Protein AF-A0A534E599-F1 (afdb_monomer)

pLDDT: mean 74.42, std 16.24, range [46.19, 98.19]

Solvent-accessible surface area (backbone atoms only — not comparable to full-atom values): 6750 Å² total; per-residue (Å²): 138,79,56,53,97,47,97,87,49,81,59,85,86,73,92,75,76,55,67,73,59,48,52,50,53,52,54,56,39,52,53,23,58,75,70,67,35,63,64,61,37,47,52,54,46,40,77,70,34,91,86,50,74,77,73,97,71,86,77,59,73,71,59,59,52,60,80,74,44,91,77,73,81,65,87,84,60,79,61,62,70,63,55,50,54,56,55,63,70,67,56,79,83,86,74,79,84,84,90,131

Foldseek 3Di:
DDADPDPPDGHDDDDDDDPVVVVVLVVQLVVCVVVVVVVSNVVSVCVHPVPDDDDPDDDPVPVVVVVPDPDDPPPPDDPVVVVVVVVVVPDDPPDDDDDD

Radius of gyration: 30.51 Å; Cα contacts (8 Å, |Δi|>4): 29; chains: 1; bounding box: 71×54×77 Å

S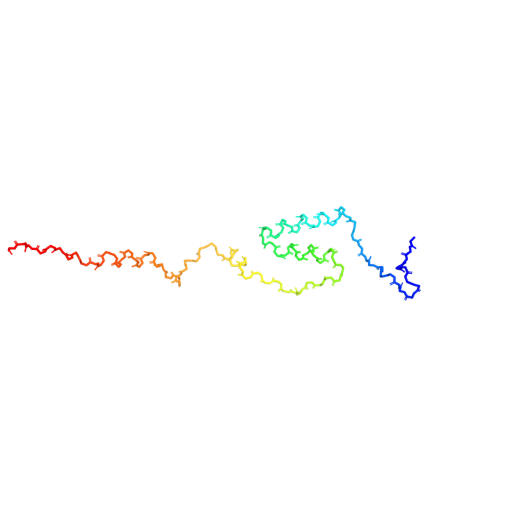tructure (mmCIF, N/CA/C/O backbone):
data_AF-A0A534E599-F1
#
_entry.id   AF-A0A534E599-F1
#
loop_
_atom_site.group_PDB
_atom_site.id
_atom_site.type_symbol
_atom_site.label_atom_id
_atom_site.label_alt_id
_atom_site.label_comp_id
_atom_site.label_asym_id
_atom_site.label_entity_id
_atom_site.label_seq_id
_atom_site.pdbx_PDB_ins_code
_atom_site.Cartn_x
_atom_site.Cartn_y
_atom_site.Cartn_z
_atom_site.occupancy
_atom_site.B_iso_or_equiv
_atom_site.auth_seq_id
_atom_site.auth_comp_id
_atom_site.auth_asym_id
_atom_site.auth_atom_id
_atom_site.pdbx_PDB_model_num
ATOM 1 N N . MET A 1 1 ? 14.819 4.006 -26.908 1.00 46.19 1 MET A N 1
ATOM 2 C CA . MET A 1 1 ? 15.092 4.204 -25.471 1.00 46.19 1 MET A CA 1
ATOM 3 C C . MET A 1 1 ? 16.322 5.081 -25.370 1.00 46.19 1 MET A C 1
ATOM 5 O O . MET A 1 1 ? 17.402 4.597 -25.670 1.00 46.19 1 MET A O 1
ATOM 9 N N . THR A 1 2 ? 16.175 6.360 -25.041 1.00 52.00 2 THR A N 1
ATOM 10 C CA . THR A 1 2 ? 17.319 7.191 -24.661 1.00 52.00 2 THR A CA 1
ATOM 11 C C . THR A 1 2 ? 17.313 7.282 -23.140 1.00 52.00 2 THR A C 1
ATOM 13 O O . THR A 1 2 ? 16.339 7.719 -22.520 1.00 52.00 2 THR A O 1
ATOM 16 N N . GLY A 1 3 ? 18.376 6.754 -22.523 1.00 55.97 3 GLY A N 1
ATOM 17 C CA . GLY A 1 3 ? 18.773 7.183 -21.183 1.00 55.97 3 GLY A CA 1
ATOM 18 C C . GLY A 1 3 ? 18.912 8.703 -21.191 1.00 55.97 3 GLY A C 1
ATOM 19 O O . GLY A 1 3 ? 19.055 9.275 -22.268 1.00 55.97 3 GLY A O 1
ATOM 20 N N . THR A 1 4 ? 18.758 9.334 -20.026 1.00 67.50 4 THR A N 1
ATOM 21 C CA . THR A 1 4 ? 18.789 10.798 -19.839 1.00 67.50 4 THR A CA 1
ATOM 22 C C . THR A 1 4 ? 19.680 11.501 -20.864 1.00 67.50 4 THR A C 1
ATOM 24 O O . THR A 1 4 ? 20.792 11.034 -21.081 1.00 67.50 4 THR A O 1
ATOM 27 N N . ASP A 1 5 ? 19.229 12.614 -21.452 1.00 69.44 5 ASP A N 1
ATOM 28 C CA . ASP A 1 5 ? 19.882 13.288 -22.598 1.00 69.44 5 ASP A CA 1
ATOM 29 C C . ASP A 1 5 ? 21.373 13.640 -22.398 1.00 69.44 5 ASP A C 1
ATOM 31 O O . ASP A 1 5 ? 22.065 14.026 -23.338 1.00 69.44 5 ASP A O 1
ATOM 35 N N . HIS A 1 6 ? 21.886 13.499 -21.176 1.00 74.06 6 HIS A N 1
ATOM 36 C CA . HIS A 1 6 ? 23.280 13.702 -20.839 1.00 74.06 6 HIS A CA 1
ATOM 37 C C . HIS A 1 6 ? 24.120 12.412 -20.991 1.00 74.06 6 HIS A C 1
ATOM 39 O O . HIS A 1 6 ? 23.841 11.413 -20.325 1.00 74.06 6 HIS A O 1
ATOM 45 N N . PRO A 1 7 ? 25.232 12.439 -21.753 1.00 70.75 7 PRO A N 1
ATOM 46 C CA . PRO A 1 7 ? 26.016 11.250 -22.121 1.00 70.75 7 PRO A CA 1
ATOM 47 C C . PRO A 1 7 ? 26.722 10.545 -20.952 1.00 70.75 7 PRO A C 1
ATOM 49 O O . PRO A 1 7 ? 27.179 9.417 -21.102 1.00 70.75 7 PRO A O 1
ATOM 52 N N . MET A 1 8 ? 26.822 11.199 -19.794 1.00 81.81 8 MET A N 1
ATOM 53 C CA . MET A 1 8 ? 27.445 10.635 -18.587 1.00 81.81 8 MET A CA 1
ATOM 54 C C . MET A 1 8 ? 26.443 10.233 -17.499 1.00 81.81 8 MET A C 1
ATOM 56 O O . MET A 1 8 ? 26.857 9.760 -16.444 1.00 81.81 8 MET A O 1
ATOM 60 N N . ILE A 1 9 ? 25.141 10.439 -17.717 1.00 78.62 9 ILE A N 1
ATOM 61 C CA . ILE A 1 9 ? 24.117 10.084 -16.733 1.00 78.62 9 ILE A CA 1
ATOM 62 C C . ILE A 1 9 ? 23.444 8.798 -17.206 1.00 78.62 9 ILE A C 1
ATOM 64 O O . ILE A 1 9 ? 22.845 8.739 -18.278 1.00 78.62 9 ILE A O 1
ATOM 68 N N . MET A 1 10 ? 23.570 7.741 -16.406 1.00 75.25 10 MET A N 1
ATOM 69 C CA . MET A 1 10 ? 22.827 6.505 -16.632 1.00 75.25 10 MET A CA 1
ATOM 70 C C . MET A 1 10 ? 21.443 6.628 -15.999 1.00 75.25 10 MET A C 1
ATOM 72 O O . MET A 1 10 ? 21.298 7.120 -14.881 1.00 75.25 10 MET A O 1
ATOM 76 N N . ARG A 1 11 ? 20.413 6.161 -16.709 1.00 79.19 11 ARG A N 1
ATOM 77 C CA . ARG A 1 11 ? 19.055 6.107 -16.164 1.00 79.19 11 ARG A CA 1
ATOM 78 C C . ARG A 1 11 ? 18.940 4.919 -15.211 1.00 79.19 11 ARG A C 1
ATOM 80 O O . ARG A 1 11 ? 19.269 3.801 -15.604 1.00 79.19 11 ARG A O 1
ATOM 87 N N . ALA A 1 12 ? 18.431 5.153 -14.003 1.00 77.56 12 ALA A N 1
ATOM 88 C CA . ALA A 1 12 ? 18.068 4.072 -13.097 1.00 77.56 12 ALA A CA 1
ATOM 89 C C . ALA A 1 12 ? 17.002 3.179 -13.752 1.00 77.56 12 ALA A C 1
ATOM 91 O O . ALA A 1 12 ? 16.030 3.666 -14.339 1.00 77.56 12 ALA A O 1
ATOM 92 N N . MET A 1 13 ? 17.216 1.867 -13.685 1.00 77.44 13 MET A N 1
ATOM 93 C CA . MET A 1 13 ? 16.239 0.871 -14.106 1.00 77.44 13 MET A CA 1
ATOM 94 C C . MET A 1 13 ? 15.560 0.324 -12.861 1.00 77.44 13 MET A C 1
ATOM 96 O O . MET A 1 13 ? 16.023 -0.642 -12.267 1.00 77.44 13 MET A O 1
ATOM 100 N N . GLU A 1 14 ? 14.483 0.980 -12.452 1.00 78.56 14 GLU A N 1
ATOM 101 C CA . GLU A 1 14 ? 13.686 0.545 -11.310 1.00 78.56 14 GLU A CA 1
ATOM 102 C C . GLU A 1 14 ? 12.639 -0.480 -11.747 1.00 78.56 14 GLU A C 1
ATOM 104 O O . GLU A 1 14 ? 12.092 -0.428 -12.859 1.00 78.56 14 GLU A O 1
ATOM 109 N N . HIS A 1 15 ? 12.341 -1.418 -10.851 1.00 81.06 15 HIS A N 1
ATOM 110 C CA . HIS A 1 15 ? 11.170 -2.259 -11.015 1.00 81.06 15 HIS A CA 1
ATOM 111 C C . HIS A 1 15 ? 9.905 -1.413 -10.911 1.00 81.06 15 HIS A C 1
ATOM 113 O O . HIS A 1 15 ? 9.785 -0.516 -10.084 1.00 81.06 15 HIS A O 1
ATOM 119 N N . ARG A 1 16 ? 8.942 -1.716 -11.781 1.00 85.69 16 ARG A N 1
ATOM 120 C CA . ARG A 1 16 ? 7.650 -1.040 -11.810 1.00 85.69 16 ARG A CA 1
ATOM 121 C C . ARG A 1 16 ? 6.540 -2.056 -11.958 1.00 85.69 16 ARG A C 1
ATOM 123 O O . ARG A 1 16 ? 6.648 -2.993 -12.752 1.00 85.69 16 ARG A O 1
ATOM 130 N N . LEU A 1 17 ? 5.460 -1.828 -11.227 1.00 90.69 17 LEU A N 1
ATOM 131 C CA . LEU A 1 17 ? 4.214 -2.545 -11.432 1.00 90.69 17 LEU A CA 1
ATOM 132 C C . LEU A 1 17 ? 3.551 -2.061 -12.724 1.00 90.69 17 LEU A C 1
ATOM 134 O O . LEU A 1 17 ? 3.736 -0.923 -13.165 1.00 90.69 17 LEU A O 1
ATOM 138 N N . SER A 1 18 ? 2.763 -2.938 -13.341 1.00 94.00 18 SER A N 1
ATOM 139 C CA . SER A 1 18 ? 1.830 -2.499 -14.374 1.00 94.00 18 SER A CA 1
ATOM 140 C C . SER A 1 18 ? 0.752 -1.619 -13.738 1.00 94.00 18 SER A C 1
ATOM 142 O O . SER A 1 18 ? 0.382 -1.826 -12.580 1.00 94.00 18 SER A O 1
ATOM 144 N N . TRP A 1 19 ? 0.224 -0.652 -14.492 1.00 94.75 19 TRP A N 1
ATOM 145 C CA . TRP A 1 19 ? -0.841 0.214 -13.982 1.00 94.75 19 TRP A CA 1
ATOM 146 C C . TRP A 1 19 ? -2.065 -0.564 -13.463 1.00 94.75 19 TRP A C 1
ATOM 148 O O . TRP A 1 19 ? -2.471 -0.293 -12.337 1.00 94.75 19 TRP A O 1
ATOM 158 N N . PRO A 1 20 ? -2.590 -1.591 -14.168 1.00 97.38 20 PRO A N 1
ATOM 159 C CA . PRO A 1 20 ? -3.727 -2.364 -13.659 1.00 97.38 20 PRO A CA 1
ATOM 160 C C . PRO A 1 20 ? -3.444 -3.041 -12.314 1.00 97.38 20 PRO A C 1
ATOM 162 O O . PRO A 1 20 ? -4.312 -3.104 -11.450 1.00 97.38 20 PRO A O 1
ATOM 165 N N . LYS A 1 21 ? -2.211 -3.528 -12.112 1.00 95.50 21 LYS A N 1
ATOM 166 C CA . LYS A 1 21 ? -1.822 -4.141 -10.840 1.00 95.50 21 LYS A CA 1
ATOM 167 C C . LYS A 1 21 ? -1.715 -3.096 -9.728 1.00 95.50 21 LYS A C 1
ATOM 169 O O . LYS A 1 21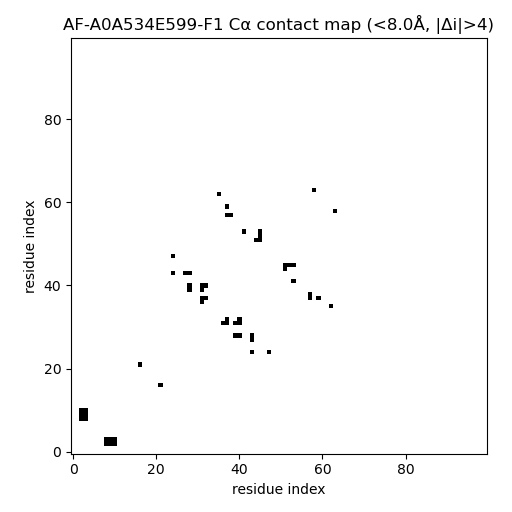 ? -2.178 -3.359 -8.624 1.00 95.50 21 LYS A O 1
ATOM 174 N N . MET A 1 22 ? -1.139 -1.930 -10.025 1.00 95.75 22 MET A N 1
ATOM 175 C CA . MET A 1 22 ? -1.035 -0.815 -9.079 1.00 95.75 22 MET A CA 1
ATOM 176 C C . MET A 1 22 ? -2.417 -0.326 -8.633 1.00 95.75 22 MET A C 1
ATOM 178 O O . MET A 1 22 ? -2.658 -0.161 -7.444 1.00 95.75 22 MET A O 1
ATOM 182 N N . GLU A 1 23 ? -3.333 -0.132 -9.581 1.00 97.69 23 GLU A N 1
ATOM 183 C CA . GLU A 1 23 ? -4.705 0.297 -9.308 1.00 97.69 23 GLU A CA 1
ATOM 184 C C . GLU A 1 23 ? -5.438 -0.696 -8.401 1.00 97.69 23 GLU A C 1
ATOM 186 O O . GLU A 1 23 ? -6.068 -0.290 -7.427 1.00 97.69 23 GLU A O 1
ATOM 191 N N . GLN A 1 24 ? -5.298 -1.997 -8.665 1.00 97.94 24 GLN A N 1
ATOM 192 C CA . GLN A 1 24 ? -5.867 -3.031 -7.806 1.00 97.94 24 GLN A CA 1
ATOM 193 C C . GLN A 1 24 ? -5.327 -2.941 -6.370 1.00 97.94 24 GLN A C 1
ATOM 195 O O . GLN A 1 24 ? -6.113 -2.888 -5.432 1.00 97.94 24 GLN A O 1
ATOM 200 N N . ILE A 1 25 ? -4.002 -2.857 -6.203 1.00 97.44 25 ILE A N 1
ATOM 201 C CA . ILE A 1 25 ? -3.368 -2.751 -4.878 1.00 97.44 25 ILE A CA 1
ATOM 202 C C . ILE A 1 25 ? -3.861 -1.509 -4.127 1.00 97.44 25 ILE A C 1
ATOM 204 O O . ILE A 1 25 ? -4.124 -1.580 -2.931 1.00 97.44 25 ILE A O 1
ATOM 208 N N . LEU A 1 26 ? -4.006 -0.372 -4.814 1.00 97.62 26 LEU A N 1
ATOM 209 C CA . LEU A 1 26 ? -4.511 0.859 -4.204 1.00 97.62 26 LEU A CA 1
ATOM 210 C C . LEU A 1 26 ? -5.962 0.716 -3.735 1.00 97.62 26 LEU A C 1
ATOM 212 O O . LEU A 1 26 ? -6.294 1.190 -2.651 1.00 97.62 26 LEU A O 1
ATOM 216 N N . ASN A 1 27 ? -6.812 0.057 -4.524 1.00 98.19 27 ASN A N 1
ATOM 217 C CA . ASN A 1 27 ? -8.196 -0.203 -4.137 1.00 98.19 27 ASN A CA 1
ATOM 218 C C . ASN A 1 27 ? -8.274 -1.120 -2.909 1.00 98.19 27 ASN A C 1
ATOM 220 O O . ASN A 1 27 ? -8.990 -0.800 -1.962 1.00 98.19 27 ASN A O 1
ATOM 224 N N . ASP A 1 28 ? -7.497 -2.203 -2.891 1.00 97.94 28 ASP A N 1
ATOM 225 C CA . ASP A 1 28 ? -7.449 -3.136 -1.761 1.00 97.94 28 ASP A CA 1
ATOM 226 C C . ASP A 1 28 ? -6.917 -2.436 -0.494 1.00 97.94 28 ASP A C 1
ATOM 228 O O . ASP A 1 28 ? -7.475 -2.583 0.596 1.00 97.94 28 ASP A O 1
ATOM 232 N N . LEU A 1 29 ? -5.904 -1.574 -0.644 1.00 97.25 29 LEU A N 1
ATOM 233 C CA . LEU A 1 29 ? -5.347 -0.791 0.459 1.00 97.25 29 LEU A CA 1
ATOM 234 C C . LEU A 1 29 ? -6.367 0.205 1.028 1.00 97.25 29 LEU A C 1
ATOM 236 O O . LEU A 1 29 ? -6.458 0.363 2.244 1.00 97.25 29 LEU A O 1
ATOM 240 N N . LEU A 1 30 ? -7.161 0.862 0.178 1.00 97.88 30 LEU A N 1
ATOM 241 C CA . LEU A 1 30 ? -8.229 1.757 0.633 1.00 97.88 30 LEU A CA 1
ATOM 242 C C . LEU A 1 30 ? -9.282 1.013 1.463 1.00 97.88 30 LEU A C 1
ATOM 244 O O . LEU A 1 30 ? -9.755 1.559 2.460 1.00 97.88 30 LEU A O 1
ATOM 248 N N . VAL A 1 31 ? -9.623 -0.222 1.084 1.00 97.00 31 VAL A N 1
ATOM 249 C CA . VAL A 1 31 ? -10.553 -1.066 1.847 1.00 97.00 31 VAL A CA 1
ATOM 250 C C . VAL A 1 31 ? -9.971 -1.404 3.221 1.00 97.00 31 VAL A C 1
ATOM 252 O O . VAL A 1 31 ? -10.633 -1.139 4.224 1.00 97.00 31 VAL A O 1
ATOM 255 N N . ALA A 1 32 ? -8.729 -1.898 3.277 1.00 94.06 32 ALA A N 1
ATOM 256 C CA . ALA A 1 32 ? -8.060 -2.253 4.532 1.00 94.06 32 ALA A CA 1
ATOM 257 C C . ALA A 1 32 ? -7.929 -1.048 5.482 1.00 94.06 32 ALA A C 1
ATOM 259 O O . ALA A 1 32 ? -8.209 -1.135 6.678 1.00 94.06 32 ALA A O 1
ATOM 260 N N . LEU A 1 33 ? -7.573 0.126 4.950 1.00 93.19 33 LEU A N 1
ATOM 261 C CA . LEU A 1 33 ? -7.472 1.349 5.748 1.00 93.19 33 LEU A CA 1
ATOM 262 C C . LEU A 1 33 ? -8.837 1.826 6.262 1.00 93.19 33 LEU A C 1
ATOM 264 O O . LEU A 1 33 ? -8.928 2.294 7.397 1.00 93.19 33 LEU A O 1
ATOM 268 N N . ALA A 1 34 ? -9.904 1.690 5.468 1.00 92.62 34 ALA A N 1
ATOM 269 C CA . ALA A 1 34 ? -11.255 2.053 5.892 1.00 92.62 34 ALA A CA 1
ATOM 270 C C . ALA A 1 34 ? -11.786 1.149 7.020 1.00 92.62 34 ALA A C 1
ATOM 272 O O . ALA A 1 34 ? -12.564 1.611 7.859 1.00 92.62 34 ALA A O 1
ATOM 273 N N . SER A 1 35 ? -11.357 -0.116 7.067 1.00 88.88 35 SER A N 1
ATOM 274 C CA . SER A 1 35 ? -11.685 -1.060 8.141 1.00 88.88 35 SER A CA 1
ATOM 275 C C . SER A 1 35 ? -10.713 -1.028 9.322 1.00 88.88 35 SER A C 1
ATOM 277 O O . SER A 1 35 ? -10.944 -1.750 10.290 1.00 88.88 35 SER A O 1
ATOM 279 N N . PHE A 1 36 ? -9.673 -0.186 9.279 1.00 85.75 36 PHE A N 1
ATOM 280 C CA . PHE A 1 36 ? -8.553 -0.200 10.231 1.00 85.75 36 PHE A CA 1
ATOM 281 C C . PHE A 1 36 ? -7.847 -1.565 10.312 1.00 85.75 36 PHE A C 1
ATOM 283 O O . PHE A 1 36 ? -7.280 -1.919 11.344 1.00 85.75 36 PHE A O 1
ATOM 290 N N . ASP A 1 37 ? -7.858 -2.333 9.222 1.00 87.81 37 ASP A N 1
ATOM 291 C CA . ASP A 1 37 ? -7.118 -3.586 9.131 1.00 87.81 37 ASP A CA 1
ATOM 292 C C . ASP A 1 37 ? -5.648 -3.299 8.805 1.00 87.81 37 ASP A C 1
ATOM 294 O O . ASP A 1 37 ? -5.192 -3.335 7.659 1.00 87.81 37 ASP A O 1
ATOM 298 N N . CYS A 1 38 ? -4.895 -2.930 9.841 1.00 87.12 38 CYS A N 1
ATOM 299 C CA . CYS A 1 38 ? -3.475 -2.632 9.702 1.00 87.12 38 CYS A CA 1
ATOM 300 C C . CYS A 1 38 ? -2.659 -3.850 9.257 1.00 87.12 38 CYS A C 1
ATOM 302 O O . CYS A 1 38 ? -1.595 -3.660 8.678 1.00 87.12 38 CYS A O 1
ATOM 304 N N . HIS A 1 39 ? -3.130 -5.071 9.523 1.00 87.94 39 HIS A N 1
ATOM 305 C CA . H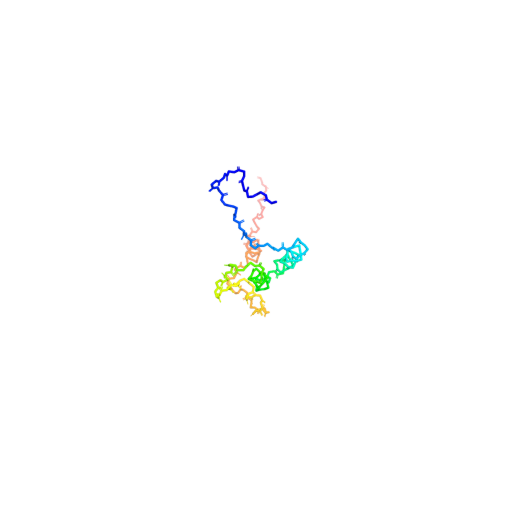IS A 1 39 ? -2.431 -6.283 9.114 1.00 87.94 39 HIS A CA 1
ATOM 306 C C . HIS A 1 39 ? -2.512 -6.456 7.596 1.00 87.94 39 HIS A C 1
ATOM 308 O O . HIS A 1 39 ? -1.473 -6.499 6.937 1.00 87.94 39 HIS A O 1
ATOM 314 N N . ASP A 1 40 ? -3.724 -6.431 7.036 1.00 90.56 40 ASP A N 1
ATOM 315 C CA . ASP A 1 40 ? -3.933 -6.520 5.585 1.00 90.56 40 ASP A CA 1
ATOM 316 C C . ASP A 1 40 ? -3.241 -5.375 4.837 1.00 90.56 40 ASP A C 1
ATOM 318 O O . ASP A 1 40 ? -2.613 -5.583 3.796 1.00 90.56 40 ASP A O 1
ATOM 322 N N . ALA A 1 41 ? -3.285 -4.156 5.384 1.00 92.44 41 ALA A N 1
ATOM 323 C CA . ALA A 1 41 ? -2.593 -3.016 4.790 1.00 92.44 41 ALA A CA 1
ATOM 324 C C . ALA A 1 41 ? -1.072 -3.242 4.688 1.00 92.44 41 ALA A C 1
ATOM 326 O O . ALA A 1 41 ? -0.460 -2.881 3.681 1.00 92.44 41 ALA A O 1
ATOM 327 N N . LEU A 1 42 ? -0.451 -3.848 5.704 1.00 92.19 42 LEU A N 1
ATOM 328 C CA . LEU A 1 42 ? 0.983 -4.149 5.691 1.00 92.19 42 LEU A CA 1
ATOM 329 C C . LEU A 1 42 ? 1.319 -5.293 4.747 1.00 92.19 42 LEU A C 1
ATOM 331 O O . LEU A 1 42 ? 2.296 -5.181 4.011 1.00 92.19 42 LEU A O 1
ATOM 335 N N . GLU A 1 43 ? 0.513 -6.356 4.726 1.00 91.94 43 GLU A N 1
ATOM 336 C CA . GLU A 1 43 ? 0.708 -7.457 3.781 1.00 91.94 43 GLU A CA 1
ATOM 337 C C . GLU A 1 43 ? 0.662 -6.956 2.334 1.00 91.94 43 GLU A C 1
ATOM 339 O O . GLU A 1 43 ? 1.546 -7.284 1.539 1.00 91.94 43 GLU A O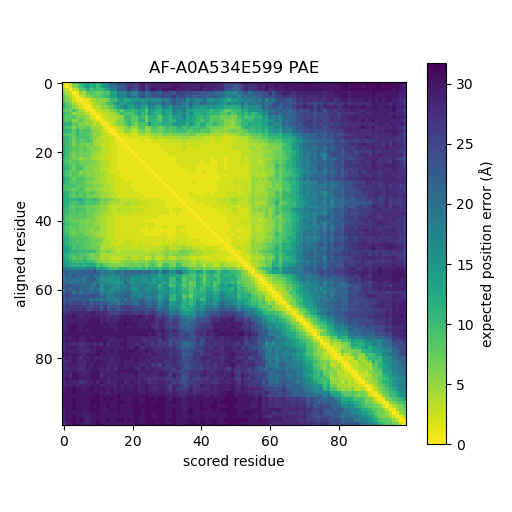 1
ATOM 344 N N . LEU A 1 44 ? -0.304 -6.090 2.004 1.00 94.94 44 LEU A N 1
ATOM 345 C CA . LEU A 1 44 ? -0.403 -5.460 0.687 1.00 94.94 44 LEU A CA 1
ATOM 346 C C . LEU A 1 44 ? 0.846 -4.638 0.348 1.00 94.94 44 LEU A C 1
ATOM 348 O O . LEU A 1 44 ? 1.351 -4.734 -0.774 1.00 94.94 44 LEU A O 1
ATOM 352 N N . LEU A 1 45 ? 1.373 -3.857 1.295 1.00 92.94 45 LEU A N 1
ATOM 353 C CA . LEU A 1 45 ? 2.583 -3.054 1.092 1.00 92.94 45 LEU A CA 1
ATOM 354 C C . LEU A 1 45 ? 3.830 -3.930 0.903 1.00 92.94 45 LEU A C 1
ATOM 356 O O . LEU A 1 45 ? 4.581 -3.718 -0.050 1.00 92.94 45 LEU A O 1
ATOM 360 N N . THR A 1 46 ? 4.023 -4.943 1.749 1.00 92.94 46 THR A N 1
ATOM 361 C CA . THR A 1 46 ? 5.156 -5.881 1.674 1.00 92.94 46 THR A CA 1
ATOM 362 C C . THR A 1 46 ? 5.124 -6.722 0.404 1.00 92.94 46 THR A C 1
ATOM 364 O O . THR A 1 46 ? 6.163 -6.931 -0.218 1.00 92.94 46 THR A O 1
ATOM 367 N N . ALA A 1 47 ? 3.946 -7.155 -0.044 1.00 91.31 47 ALA A N 1
ATOM 368 C CA . ALA A 1 47 ? 3.816 -7.906 -1.290 1.00 91.31 47 ALA A CA 1
ATOM 369 C C . ALA A 1 47 ? 4.046 -7.043 -2.544 1.00 91.31 47 ALA A C 1
ATOM 371 O O . ALA A 1 47 ? 4.425 -7.566 -3.594 1.00 91.31 47 ALA A O 1
ATOM 372 N N . SER A 1 48 ? 3.795 -5.733 -2.460 1.00 92.31 48 SER A N 1
ATOM 37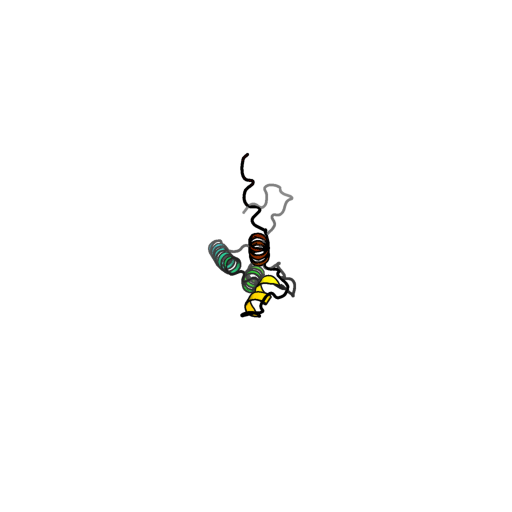3 C CA . SER A 1 48 ? 3.788 -4.837 -3.625 1.00 92.31 48 SER A CA 1
ATOM 374 C C . SER A 1 48 ? 5.084 -4.055 -3.814 1.00 92.31 48 SER A C 1
ATOM 376 O O . SER A 1 48 ? 5.413 -3.682 -4.942 1.00 92.31 48 SER A O 1
ATOM 378 N N . VAL A 1 49 ? 5.824 -3.800 -2.734 1.00 89.88 49 VAL A N 1
ATOM 379 C CA . VAL A 1 49 ? 7.062 -3.017 -2.743 1.00 89.88 49 VAL A CA 1
ATOM 380 C C . VAL A 1 49 ? 8.209 -3.927 -2.320 1.00 89.88 49 VAL A C 1
ATOM 382 O O . VAL A 1 49 ? 8.387 -4.202 -1.141 1.00 89.88 49 VAL A O 1
ATOM 385 N N . ALA A 1 50 ? 9.003 -4.386 -3.289 1.00 85.12 50 ALA A N 1
ATOM 386 C CA . ALA A 1 50 ? 10.041 -5.402 -3.074 1.00 85.12 50 ALA A CA 1
ATOM 387 C C . ALA A 1 50 ? 11.061 -5.049 -1.972 1.00 85.12 50 ALA A C 1
ATOM 389 O O . ALA A 1 50 ? 11.610 -5.932 -1.322 1.00 85.12 50 ALA A O 1
ATOM 390 N N . GLU A 1 51 ? 11.320 -3.759 -1.773 1.00 87.44 51 GLU A N 1
ATOM 391 C CA . GLU A 1 51 ? 12.297 -3.245 -0.807 1.00 87.44 51 GLU A CA 1
ATOM 392 C C . GLU A 1 51 ? 11.666 -2.904 0.551 1.00 87.44 51 GLU A C 1
ATOM 394 O O . GLU A 1 51 ? 12.372 -2.571 1.502 1.00 87.44 51 GLU A O 1
ATOM 399 N N . TYR A 1 52 ? 10.338 -2.979 0.661 1.00 88.50 52 TYR A N 1
ATOM 400 C CA . TYR A 1 52 ? 9.630 -2.669 1.892 1.00 88.50 52 TYR A CA 1
ATOM 401 C C . TYR A 1 52 ? 9.655 -3.865 2.847 1.00 88.50 52 TYR A C 1
ATOM 403 O O . TYR A 1 52 ? 9.044 -4.903 2.596 1.00 88.50 52 TYR A O 1
ATOM 411 N N . GLN A 1 53 ? 10.325 -3.689 3.986 1.00 85.31 53 GLN A N 1
ATOM 412 C CA . GLN A 1 53 ? 10.218 -4.582 5.137 1.00 85.31 53 GLN A CA 1
ATOM 413 C C . GLN A 1 53 ? 9.371 -3.909 6.211 1.00 85.31 53 GLN A C 1
ATOM 415 O O . GLN A 1 53 ? 9.738 -2.855 6.730 1.00 85.31 53 GLN A O 1
ATOM 420 N N . ALA A 1 54 ? 8.239 -4.528 6.538 1.00 82.62 54 ALA A N 1
ATOM 421 C CA . ALA A 1 54 ? 7.478 -4.150 7.715 1.00 82.62 54 ALA A CA 1
ATOM 422 C C . ALA A 1 54 ? 8.291 -4.490 8.974 1.00 82.62 54 ALA A C 1
ATOM 424 O O . ALA A 1 54 ? 8.937 -5.539 9.036 1.00 82.62 54 ALA A O 1
ATOM 425 N N . ASP A 1 55 ? 8.256 -3.610 9.975 1.00 80.00 55 ASP A N 1
ATOM 426 C CA . ASP A 1 55 ? 8.795 -3.943 11.292 1.00 80.00 55 ASP A CA 1
ATOM 427 C C . ASP A 1 55 ? 7.928 -5.043 11.930 1.00 80.00 55 ASP A C 1
ATOM 429 O O . ASP A 1 55 ? 6.714 -5.103 11.725 1.00 80.00 55 ASP A O 1
ATOM 433 N N . THR A 1 56 ? 8.563 -5.927 12.694 1.00 64.00 56 THR A N 1
ATOM 434 C CA . THR A 1 56 ? 8.046 -7.258 13.068 1.00 64.00 56 THR A CA 1
ATOM 435 C C . THR A 1 56 ? 6.819 -7.194 13.987 1.00 64.00 56 THR A C 1
ATOM 437 O O . THR A 1 56 ? 6.185 -8.215 14.243 1.00 64.00 56 THR A O 1
ATOM 440 N N . GLU A 1 57 ? 6.460 -6.018 14.508 1.00 68.44 57 GLU A N 1
ATOM 441 C CA . GLU A 1 57 ? 5.355 -5.894 15.451 1.00 68.44 57 GLU A CA 1
ATOM 442 C C . GLU A 1 57 ? 4.522 -4.624 15.241 1.00 68.44 57 GLU A C 1
ATOM 444 O O . GLU A 1 57 ? 4.691 -3.605 15.915 1.00 68.44 57 GLU A O 1
ATOM 44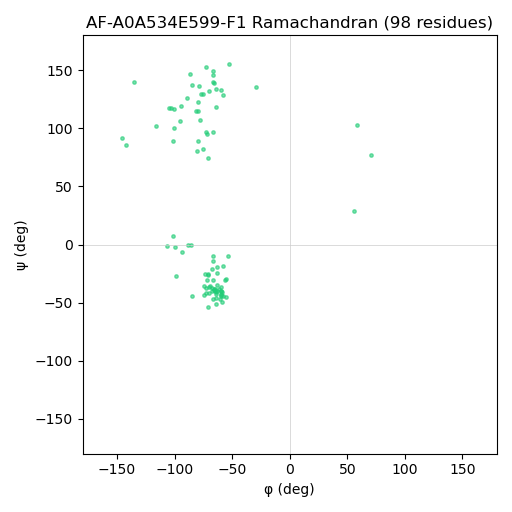9 N N . VAL A 1 58 ? 3.542 -4.699 14.340 1.00 66.56 58 VAL A N 1
ATOM 450 C CA . VAL A 1 58 ? 2.475 -3.697 14.316 1.00 66.56 58 VAL A CA 1
ATOM 451 C C . VAL A 1 58 ? 1.474 -3.992 15.423 1.00 66.56 58 VAL A C 1
ATOM 453 O O . VAL A 1 58 ? 0.689 -4.935 15.369 1.00 66.56 58 VAL A O 1
ATOM 456 N N . ARG A 1 59 ? 1.513 -3.152 16.462 1.00 68.94 59 ARG A N 1
ATOM 457 C CA . ARG A 1 59 ? 0.538 -3.155 17.554 1.00 68.94 59 ARG A CA 1
ATOM 458 C C . ARG A 1 59 ? -0.483 -2.049 17.348 1.00 68.94 59 ARG A C 1
ATOM 460 O O . ARG A 1 59 ? -0.247 -0.902 17.732 1.00 68.94 59 ARG A O 1
ATOM 467 N N . ASP A 1 60 ? -1.656 -2.401 16.835 1.00 66.81 60 ASP A N 1
ATOM 468 C CA . ASP A 1 60 ? -2.815 -1.517 16.938 1.00 66.81 60 ASP A CA 1
ATOM 469 C C . ASP A 1 60 ? -3.443 -1.636 18.338 1.00 66.81 60 ASP A C 1
ATOM 471 O O . ASP A 1 60 ? -4.343 -2.440 18.604 1.00 66.81 60 ASP A O 1
ATOM 475 N N . TYR A 1 61 ? -2.959 -0.813 19.270 1.00 67.00 61 TYR A N 1
ATOM 476 C CA . TYR A 1 61 ? -3.487 -0.745 20.635 1.00 67.00 61 TYR A CA 1
ATOM 477 C C . TYR A 1 61 ? -4.951 -0.271 20.716 1.00 67.00 61 TYR A C 1
ATOM 479 O O . TYR A 1 61 ? -5.606 -0.491 21.740 1.00 67.00 61 TYR A O 1
ATOM 487 N N . VAL A 1 62 ? -5.475 0.387 19.677 1.00 65.50 62 VAL A N 1
ATOM 488 C CA . VAL A 1 62 ? -6.848 0.906 19.633 1.00 65.50 62 VAL A CA 1
ATOM 489 C C . VAL A 1 62 ? -7.810 -0.188 19.170 1.00 65.50 62 VAL A C 1
ATOM 491 O O . VAL A 1 62 ? -8.857 -0.383 19.795 1.00 65.50 62 VAL A O 1
ATOM 494 N N . TRP A 1 63 ? -7.444 -0.948 18.135 1.00 61.31 63 TRP A N 1
ATOM 495 C CA . TRP A 1 63 ? -8.251 -2.049 17.606 1.00 61.31 63 TRP A CA 1
ATOM 496 C C . TRP A 1 63 ? -8.223 -3.295 18.493 1.00 61.31 63 TRP A C 1
ATOM 498 O O . TRP A 1 63 ? -9.280 -3.843 18.813 1.00 61.31 63 TRP A O 1
ATOM 508 N N . THR A 1 64 ? -7.048 -3.681 19.007 1.00 60.31 64 THR A N 1
ATOM 509 C CA . THR A 1 64 ? -6.910 -4.842 19.912 1.00 60.31 64 THR A CA 1
ATOM 510 C C . THR A 1 64 ? -7.810 -4.702 21.149 1.00 60.31 64 THR A C 1
ATOM 512 O O . THR A 1 64 ? -8.345 -5.683 21.662 1.00 60.31 64 THR A O 1
ATOM 515 N N . ARG A 1 65 ? -8.073 -3.467 21.605 1.00 58.25 65 ARG A N 1
ATOM 516 C CA . ARG A 1 65 ? -9.010 -3.194 22.709 1.00 58.25 65 ARG A CA 1
ATOM 517 C C . ARG A 1 65 ? -10.483 -3.399 22.347 1.00 58.25 65 ARG A C 1
ATOM 519 O O . ARG A 1 65 ? -11.256 -3.758 23.231 1.00 58.25 65 ARG A O 1
ATOM 526 N N . LYS A 1 66 ? -10.887 -3.183 21.090 1.00 55.47 66 LYS A N 1
ATOM 527 C CA . LYS A 1 66 ? -12.280 -3.375 20.646 1.00 55.47 66 LYS A CA 1
ATOM 528 C C . LYS A 1 66 ? -12.641 -4.854 20.511 1.00 55.47 66 LYS A C 1
ATOM 530 O O . LYS A 1 66 ? -13.751 -5.227 20.872 1.00 55.47 66 LYS A O 1
ATOM 535 N N . ALA A 1 67 ? -11.703 -5.694 20.070 1.00 56.53 67 ALA A N 1
ATOM 536 C CA . ALA A 1 67 ? -11.910 -7.142 19.976 1.00 56.53 67 ALA A CA 1
ATOM 537 C C . ALA A 1 67 ? -11.959 -7.842 21.353 1.00 56.53 67 ALA A C 1
ATOM 539 O O . ALA A 1 67 ? -12.600 -8.880 21.492 1.00 56.53 67 ALA A O 1
ATOM 540 N N . VAL A 1 68 ? -11.324 -7.263 22.383 1.00 54.09 68 VAL A N 1
ATOM 541 C CA . VAL A 1 68 ? -11.179 -7.867 23.727 1.00 54.09 68 VAL A CA 1
ATOM 542 C C . VAL A 1 68 ? -12.170 -7.299 24.763 1.00 54.09 68 VAL A C 1
ATOM 544 O O . VAL A 1 68 ? -12.106 -7.630 25.945 1.00 54.09 68 VAL A O 1
ATOM 547 N N . SER A 1 69 ? -13.142 -6.464 24.383 1.00 46.69 69 SER A N 1
ATOM 548 C CA . SER A 1 69 ? -14.155 -6.010 25.351 1.00 46.69 69 SER A CA 1
ATOM 549 C C . SER A 1 69 ? -15.547 -5.808 24.762 1.00 46.69 69 SER A C 1
ATOM 551 O O . SER A 1 69 ? -15.924 -4.687 24.416 1.00 46.69 69 SER A O 1
ATOM 553 N N . PRO A 1 70 ? -16.399 -6.846 24.807 1.00 51.72 70 PRO A N 1
ATOM 554 C CA . PR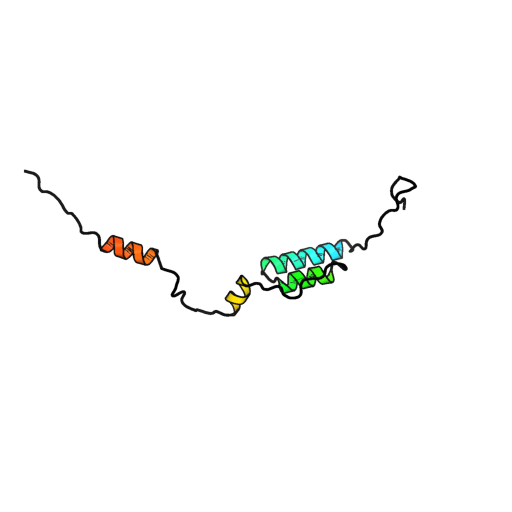O A 1 70 ? -17.799 -6.621 25.083 1.00 51.72 70 PRO A CA 1
ATOM 555 C C . PRO A 1 70 ? -17.912 -6.260 26.573 1.00 51.72 70 PRO A C 1
ATOM 557 O O . PRO A 1 70 ? -17.947 -7.127 27.436 1.00 51.72 70 PRO A O 1
ATOM 560 N N . HIS A 1 71 ? -17.962 -4.958 26.867 1.00 50.53 71 HIS A N 1
ATOM 561 C CA . HIS A 1 71 ? -18.448 -4.415 28.141 1.00 50.53 71 HIS A CA 1
ATOM 562 C C . HIS A 1 71 ? -17.563 -4.632 29.392 1.00 50.53 71 HIS A C 1
ATOM 564 O O . HIS A 1 71 ? -17.905 -5.388 30.296 1.00 50.53 71 HIS A O 1
ATOM 570 N N . ALA A 1 72 ? -16.488 -3.852 29.528 1.00 53.06 72 ALA A N 1
ATOM 571 C CA . ALA A 1 72 ? -16.051 -3.423 30.857 1.00 53.06 72 ALA A CA 1
ATOM 572 C C . ALA A 1 72 ? -16.671 -2.039 31.121 1.00 53.06 72 ALA A C 1
ATOM 574 O O . ALA A 1 72 ? -16.408 -1.119 30.338 1.00 53.06 72 ALA A O 1
ATOM 575 N N . PRO A 1 73 ? -17.509 -1.846 32.162 1.00 53.59 73 PRO A N 1
ATOM 576 C CA . PRO A 1 73 ? -17.945 -0.507 32.524 1.00 53.59 73 PRO A CA 1
ATOM 577 C C . PRO A 1 73 ? -16.692 0.314 32.821 1.00 53.59 73 PRO A C 1
ATOM 579 O O . PRO A 1 73 ? -15.805 -0.121 33.556 1.00 53.59 73 PRO A O 1
ATOM 582 N N . ALA A 1 74 ? -16.587 1.485 32.200 1.00 60.59 74 ALA A N 1
ATOM 583 C CA . ALA A 1 74 ? -15.482 2.400 32.419 1.00 60.59 74 ALA A CA 1
ATOM 584 C C . ALA A 1 74 ? -15.606 3.016 33.823 1.00 60.59 74 ALA A C 1
ATOM 586 O O . ALA A 1 74 ? -15.978 4.175 33.973 1.00 60.59 74 ALA A O 1
ATOM 587 N N . THR A 1 75 ? -15.293 2.241 34.865 1.00 59.56 75 THR A N 1
ATOM 588 C CA . THR A 1 75 ? -15.374 2.635 36.283 1.00 59.56 75 THR A CA 1
ATOM 589 C C . THR A 1 75 ? -14.525 3.875 36.590 1.00 59.56 75 THR A C 1
ATOM 591 O O . THR A 1 75 ? -14.766 4.568 37.572 1.00 59.56 75 THR A O 1
ATOM 594 N N . ASN A 1 76 ? -13.563 4.196 35.718 1.00 64.62 76 ASN A N 1
ATOM 595 C CA . ASN A 1 76 ? -12.644 5.323 35.867 1.00 64.62 76 ASN A CA 1
ATOM 596 C C . ASN A 1 76 ? -13.032 6.567 35.047 1.00 64.62 76 ASN A C 1
ATOM 598 O O . ASN A 1 76 ? -12.342 7.581 35.127 1.00 64.62 76 ASN A O 1
ATOM 602 N N . VAL A 1 77 ? -14.109 6.520 34.254 1.00 64.81 77 VAL A N 1
ATOM 603 C CA . VAL A 1 77 ? -14.609 7.698 33.532 1.00 64.81 77 VAL A CA 1
ATOM 604 C C . VAL A 1 77 ? -15.711 8.322 34.373 1.00 64.81 77 VAL A C 1
ATOM 606 O O . VAL A 1 77 ? -16.811 7.787 34.489 1.00 64.81 77 VAL A O 1
ATOM 609 N N . ALA A 1 78 ? -15.410 9.461 34.993 1.00 63.44 78 ALA A N 1
ATOM 610 C CA . ALA A 1 78 ? -16.420 10.217 35.715 1.00 63.44 78 ALA A CA 1
ATOM 611 C C . ALA A 1 78 ? -17.488 10.718 34.731 1.00 63.44 78 ALA A C 1
ATOM 613 O O . ALA A 1 78 ? -17.195 11.517 33.842 1.00 63.44 78 ALA A O 1
ATOM 614 N N . ASP A 1 79 ? -18.736 10.283 34.910 1.00 67.69 79 ASP A N 1
ATOM 615 C CA . ASP A 1 79 ? -19.872 10.833 34.174 1.00 67.69 79 ASP A CA 1
ATOM 616 C C . ASP A 1 79 ? -20.178 12.252 34.685 1.00 67.69 79 ASP A C 1
ATOM 618 O O . ASP A 1 79 ? -20.863 12.471 35.692 1.00 67.69 79 ASP A O 1
ATOM 622 N N . PHE A 1 80 ? -19.628 13.247 33.991 1.00 64.31 80 PHE A N 1
ATOM 623 C CA . PHE A 1 80 ? -19.842 14.658 34.300 1.00 64.31 80 PHE A CA 1
ATOM 624 C C . PHE A 1 80 ? -21.287 15.114 34.034 1.00 64.31 80 PHE A C 1
ATOM 626 O O . PHE A 1 80 ? -21.731 16.085 34.651 1.00 64.31 80 PHE A O 1
ATOM 633 N N . ALA A 1 81 ? -22.058 14.408 33.194 1.00 67.56 81 ALA A N 1
ATOM 634 C CA . ALA A 1 81 ? -23.470 14.719 32.972 1.00 67.56 81 ALA A CA 1
ATOM 635 C C . ALA A 1 81 ? -24.326 14.316 34.182 1.00 67.56 81 ALA A C 1
ATOM 637 O O . ALA A 1 81 ? -25.229 15.060 34.570 1.00 67.56 81 ALA A O 1
ATOM 638 N N . ALA A 1 82 ? -24.012 13.190 34.832 1.00 65.81 82 ALA A N 1
ATOM 639 C CA . ALA A 1 82 ? -24.647 12.789 36.088 1.00 65.81 82 ALA A CA 1
ATOM 640 C C . ALA A 1 82 ? -24.342 13.776 37.230 1.00 65.81 82 ALA A C 1
ATOM 642 O O . ALA A 1 82 ? -25.249 14.190 37.956 1.00 65.81 82 ALA A O 1
ATOM 643 N N . LYS A 1 83 ? -23.085 14.230 37.341 1.00 62.12 83 LYS A N 1
ATOM 644 C CA . LYS A 1 83 ? -22.676 15.212 38.361 1.00 62.12 83 LYS A CA 1
ATOM 645 C C . LYS A 1 83 ? -23.370 16.568 38.198 1.00 62.12 83 LYS A C 1
ATOM 647 O O . LYS A 1 83 ? -23.709 17.195 39.199 1.00 62.12 83 LYS A O 1
ATOM 652 N N . ARG A 1 84 ? -23.632 17.003 36.959 1.00 65.31 84 ARG A N 1
ATOM 653 C CA . ARG A 1 84 ? -24.289 18.291 36.682 1.00 65.31 84 ARG A CA 1
ATOM 654 C C . ARG A 1 84 ? -25.754 18.318 37.137 1.00 65.31 84 ARG A C 1
ATOM 656 O O . ARG A 1 84 ? -26.164 19.283 37.770 1.00 65.31 84 ARG A O 1
ATOM 663 N N . ARG A 1 85 ? -26.496 17.222 36.933 1.00 68.44 85 ARG A N 1
ATOM 664 C CA . ARG A 1 85 ? -27.904 17.097 37.366 1.00 68.44 85 ARG A CA 1
ATOM 665 C C . ARG A 1 85 ? -28.058 17.100 38.889 1.00 68.44 85 ARG A C 1
ATOM 667 O O . ARG A 1 85 ? -28.979 17.720 39.409 1.00 68.44 85 ARG A O 1
ATOM 674 N N . LEU A 1 86 ? -27.138 16.446 39.604 1.00 64.38 86 LEU A N 1
ATOM 675 C CA . LEU A 1 86 ? -27.108 16.461 41.072 1.00 64.38 86 LEU A CA 1
ATOM 676 C C . LEU A 1 86 ? -26.792 17.862 41.619 1.00 64.38 86 LEU A C 1
ATOM 678 O O . LEU A 1 86 ? -27.396 18.282 42.601 1.00 64.38 86 LEU A O 1
ATOM 682 N N . ALA A 1 87 ? -25.897 18.605 40.960 1.00 62.75 87 ALA A N 1
ATOM 683 C CA . ALA A 1 87 ? -25.586 19.986 41.325 1.00 62.75 87 ALA A CA 1
ATOM 684 C C . ALA A 1 87 ? -26.751 20.957 41.045 1.00 62.75 87 ALA A C 1
ATOM 686 O O . ALA A 1 87 ? -26.984 21.873 41.830 1.00 62.75 87 ALA A O 1
ATOM 687 N N . GLU A 1 88 ? -27.507 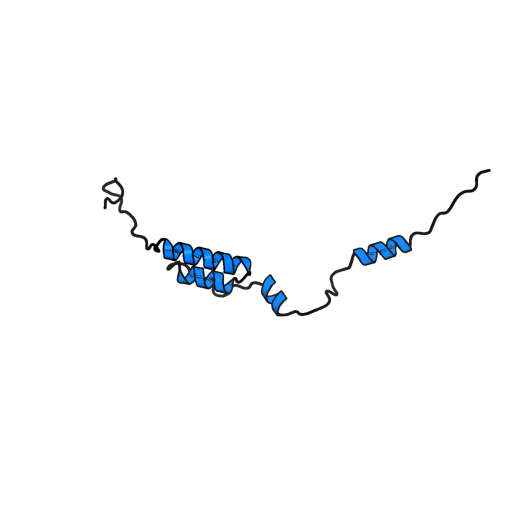20.744 39.963 1.00 63.09 88 GLU A N 1
ATOM 688 C CA . GLU A 1 88 ? -28.714 21.523 39.648 1.00 63.09 88 GLU A CA 1
ATOM 689 C C . GLU A 1 88 ? -29.864 21.221 40.628 1.00 63.09 88 GLU A C 1
ATOM 691 O O . GLU A 1 88 ? -30.562 22.144 41.041 1.00 63.09 88 GLU A O 1
ATOM 696 N N . ALA A 1 89 ? -30.014 19.968 41.074 1.00 63.56 89 ALA A N 1
ATOM 697 C CA . ALA A 1 89 ? -31.015 19.571 42.072 1.00 63.56 89 ALA A CA 1
ATOM 698 C C . ALA A 1 89 ? -30.676 20.019 43.509 1.00 63.56 89 ALA A C 1
ATOM 700 O O . ALA A 1 89 ? -31.575 20.187 44.329 1.00 63.56 89 ALA A O 1
ATOM 701 N N . ALA A 1 90 ? -29.393 20.225 43.823 1.00 62.44 90 ALA A N 1
ATOM 702 C CA . ALA A 1 90 ? -28.933 20.655 45.145 1.00 62.44 90 ALA A CA 1
ATOM 703 C C . ALA A 1 90 ? -28.962 22.182 45.352 1.00 62.44 90 ALA A C 1
ATOM 705 O O . ALA A 1 90 ? -28.595 22.657 46.428 1.00 62.44 90 ALA A O 1
ATOM 706 N N . LYS A 1 91 ? -29.372 22.973 44.350 1.00 58.19 91 LYS A N 1
ATOM 707 C CA . LYS A 1 91 ? -29.444 24.431 44.484 1.00 58.19 91 LYS A CA 1
ATOM 708 C C . LYS A 1 91 ? -30.727 24.823 45.240 1.00 58.19 91 LYS A C 1
ATOM 710 O O . LYS A 1 91 ? -31.817 24.604 44.710 1.00 58.19 91 LYS A O 1
ATOM 715 N N . PRO A 1 92 ? -30.647 25.412 46.450 1.00 54.66 92 PRO A N 1
ATOM 716 C CA . PRO A 1 92 ? -31.841 25.838 47.167 1.00 54.66 92 PRO A CA 1
ATOM 717 C C . PRO A 1 92 ? -32.556 26.948 46.390 1.00 54.66 92 PRO A C 1
ATOM 719 O O . PRO A 1 92 ? -31.939 27.905 45.915 1.00 54.66 92 PRO A O 1
ATOM 722 N N . THR A 1 93 ? -33.875 26.802 46.260 1.00 57.19 93 THR A N 1
ATOM 723 C CA . THR A 1 93 ? -34.769 27.820 45.701 1.00 57.19 93 THR A CA 1
ATOM 724 C C . THR A 1 93 ? -34.786 29.010 46.655 1.00 57.19 93 THR A C 1
ATOM 726 O O . THR A 1 93 ? -35.505 29.005 47.650 1.00 57.19 93 THR A O 1
ATOM 729 N N . GLN A 1 94 ? -33.974 30.031 46.379 1.00 51.94 94 GLN A N 1
ATOM 730 C CA . GLN A 1 94 ? -34.070 31.315 47.068 1.00 51.94 94 GLN A CA 1
ATOM 731 C C . GLN A 1 94 ? -35.286 32.064 46.506 1.00 51.94 94 GLN A C 1
ATOM 733 O O . GLN A 1 94 ? -35.190 32.847 45.563 1.00 51.94 94 GLN A O 1
ATOM 738 N N . GLY A 1 95 ? -36.458 31.719 47.040 1.00 50.44 95 GLY A N 1
ATOM 739 C CA . GLY A 1 95 ? -37.734 32.346 46.740 1.00 50.44 95 GLY A CA 1
ATOM 740 C C . GLY A 1 95 ? -37.913 33.661 47.500 1.00 50.44 95 GLY A C 1
ATOM 741 O O . GLY A 1 95 ? -37.869 33.681 48.721 1.00 50.44 95 GLY A O 1
ATOM 742 N N . GLN A 1 96 ? -38.138 34.720 46.720 1.00 53.03 96 GLN A N 1
ATOM 743 C CA . GLN A 1 96 ? -39.142 35.775 46.928 1.00 53.03 96 GLN A CA 1
ATOM 744 C C . GLN A 1 96 ? -39.086 36.582 48.240 1.00 53.03 96 GLN A C 1
ATOM 746 O O . GLN A 1 96 ? -39.600 36.181 49.278 1.00 53.03 96 GLN A O 1
ATOM 751 N N . ASN A 1 97 ? -38.553 37.803 48.130 1.00 47.41 97 ASN A N 1
ATOM 752 C CA . ASN A 1 97 ? -38.751 38.883 49.100 1.00 47.41 97 ASN A CA 1
ATOM 753 C C . ASN A 1 97 ? -40.165 39.481 48.926 1.00 47.41 97 ASN A C 1
ATOM 755 O O . ASN A 1 97 ? -40.497 39.849 47.793 1.00 47.41 97 ASN A O 1
ATOM 759 N N . PRO A 1 98 ? -40.990 39.631 49.980 1.00 55.94 98 PRO A N 1
ATOM 760 C CA . PRO A 1 98 ? -42.221 40.405 49.890 1.00 55.94 98 PRO A CA 1
ATOM 761 C C . PRO A 1 98 ? -41.924 41.911 49.969 1.00 55.94 98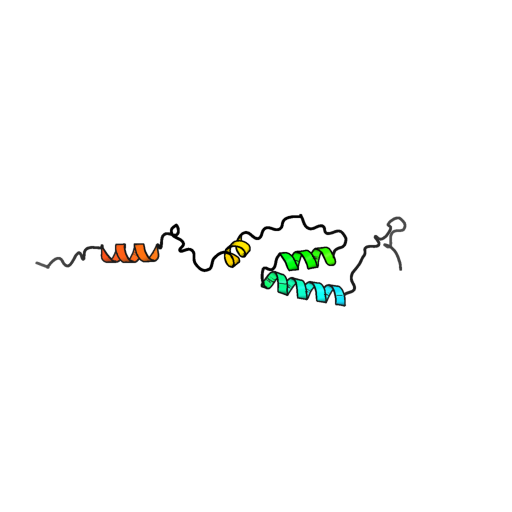 PRO A C 1
ATOM 763 O O . PRO A 1 98 ? -41.103 42.362 50.766 1.00 55.94 98 PRO A O 1
ATOM 766 N N . LEU A 1 99 ? -42.594 42.670 49.102 1.00 50.25 99 LEU A N 1
ATOM 767 C CA . LEU A 1 99 ? -42.633 44.133 49.094 1.00 50.25 99 LEU A CA 1
ATOM 768 C C . LEU A 1 99 ? -43.431 44.647 50.304 1.00 50.25 99 LEU A C 1
ATOM 770 O O . LEU A 1 99 ? -44.560 44.199 50.509 1.00 50.25 99 LEU A O 1
ATOM 774 N N . SER A 1 100 ? -42.866 45.622 51.020 1.00 58.19 100 SER A N 1
ATOM 775 C CA . SER A 1 100 ? -43.575 46.635 51.816 1.00 58.19 100 SER A CA 1
ATOM 776 C C . SER A 1 100 ? -42.953 47.993 51.532 1.00 58.19 100 SER A C 1
ATOM 778 O O . SER A 1 100 ? -41.704 48.039 51.433 1.00 58.19 100 SER A O 1
#

Secondary structure (DSSP, 8-state):
----SSTTPPPP------HHHHHHHHHHHHHHHHTT-HHHHHHHHHHH-TT----S----TTHHHHHT-S----TTS--HHHHHHHHHHTS-----PPP-

Mean predicted aligned error: 16.83 Å

Sequence (100 aa):
MTGTDHPMIMRAMEHRLSWPKMEQILNDLLVALASFDCHDALELLTASVAEYQADTEVRDYVWTRKAVSPHAPATNVADFAAKRRLAEAAKPTQGQNPLS